Protein AF-A0A2D8J9V2-F1 (afdb_monomer_lite)

Radius of gyration: 9.83 Å; chains: 1; bounding box: 19×17×25 Å

Secondary structure (DSSP, 8-state):
-GGG-HHHHHTB-TTTTTT--TTT--TT---EEEEE-SS-TT-EEEEEGGG-

Structure (mmCIF, N/CA/C/O backbone):
data_AF-A0A2D8J9V2-F1
#
_entry.id   AF-A0A2D8J9V2-F1
#
loop_
_atom_site.group_PDB
_atom_site.id
_atom_site.type_symbol
_atom_site.label_atom_id
_atom_site.label_alt_id
_atom_site.label_comp_id
_atom_site.label_asym_id
_atom_site.label_entity_id
_atom_site.label_seq_id
_atom_site.pdbx_PDB_ins_code
_atom_site.Cartn_x
_atom_site.Cartn_y
_atom_site.Cartn_z
_atom_site.occupancy
_atom_site.B_iso_or_equiv
_atom_site.auth_seq_id
_atom_site.auth_comp_id
_atom_site.auth_asym_id
_atom_site.auth_atom_id
_atom_site.pdbx_PDB_model_num
ATOM 1 N N . MET A 1 1 ? 7.820 -5.476 -9.666 1.00 74.62 1 MET A N 1
ATOM 2 C CA . MET A 1 1 ? 6.508 -5.635 -9.014 1.00 74.62 1 MET A CA 1
ATOM 3 C C . MET A 1 1 ? 6.702 -5.539 -7.510 1.00 74.62 1 MET A C 1
ATOM 5 O O . MET A 1 1 ? 7.636 -6.159 -7.012 1.00 74.62 1 MET A 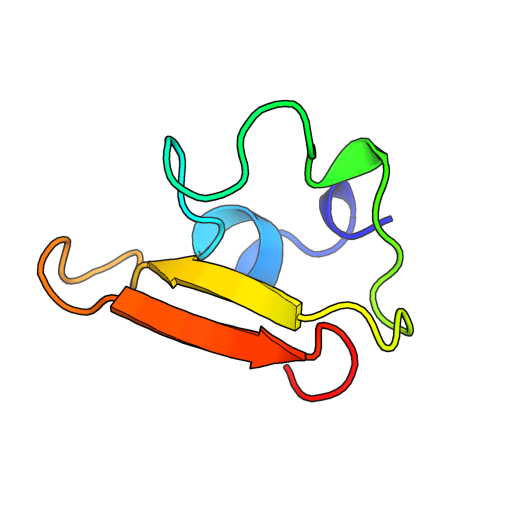O 1
ATOM 9 N N . LEU A 1 2 ? 5.841 -4.802 -6.816 1.00 78.75 2 LEU A N 1
ATOM 10 C CA . LEU A 1 2 ? 5.798 -4.635 -5.360 1.00 78.75 2 LEU A CA 1
ATOM 11 C C . LEU A 1 2 ? 5.616 -5.972 -4.637 1.00 78.75 2 LEU A C 1
ATOM 13 O O . LEU A 1 2 ? 6.219 -6.186 -3.595 1.00 78.75 2 LEU A O 1
ATOM 17 N N . ALA A 1 3 ? 4.911 -6.921 -5.258 1.00 76.62 3 ALA A N 1
ATOM 18 C CA . ALA A 1 3 ? 4.812 -8.307 -4.792 1.00 76.62 3 ALA A CA 1
ATOM 19 C C . ALA A 1 3 ? 6.172 -9.027 -4.622 1.00 76.62 3 ALA A C 1
ATOM 21 O O . ALA A 1 3 ? 6.249 -10.027 -3.916 1.00 76.62 3 ALA A O 1
ATOM 22 N N . LYS A 1 4 ? 7.257 -8.533 -5.242 1.00 80.31 4 LYS A N 1
ATOM 23 C CA . LYS A 1 4 ? 8.623 -9.060 -5.044 1.00 80.31 4 LYS A CA 1
ATOM 24 C C . LYS A 1 4 ? 9.353 -8.421 -3.853 1.00 80.31 4 LYS A C 1
ATOM 26 O O . LYS A 1 4 ? 10.421 -8.896 -3.483 1.00 80.31 4 LYS A O 1
ATOM 31 N N . ASN A 1 5 ? 8.772 -7.384 -3.249 1.00 83.00 5 ASN A N 1
ATOM 32 C CA . ASN A 1 5 ? 9.285 -6.686 -2.075 1.00 83.00 5 ASN A CA 1
ATOM 33 C C . ASN A 1 5 ? 8.359 -6.980 -0.881 1.00 83.00 5 ASN A C 1
ATOM 35 O O . ASN A 1 5 ? 7.416 -6.223 -0.645 1.00 83.00 5 ASN A O 1
ATOM 39 N N . PRO A 1 6 ? 8.609 -8.051 -0.104 1.00 82.94 6 PRO A N 1
ATOM 40 C CA . PRO A 1 6 ? 7.687 -8.507 0.941 1.00 82.94 6 PRO A CA 1
ATOM 41 C C . PRO A 1 6 ? 7.407 -7.454 2.021 1.00 82.94 6 PRO A C 1
ATOM 43 O O . PRO A 1 6 ? 6.309 -7.430 2.565 1.00 82.94 6 PRO A O 1
ATOM 46 N N . LYS A 1 7 ? 8.355 -6.544 2.293 1.00 84.00 7 LYS A N 1
ATOM 47 C CA . LYS A 1 7 ? 8.148 -5.417 3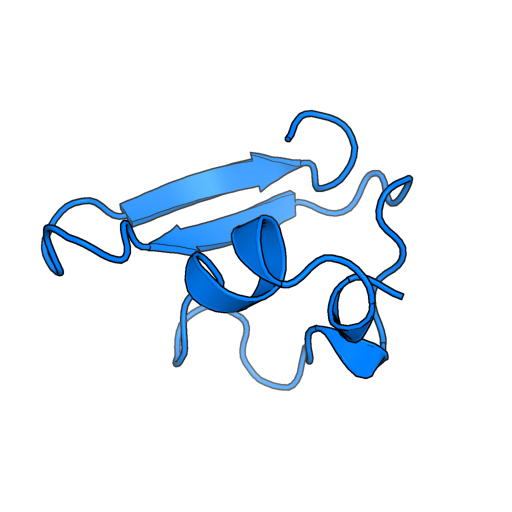.219 1.00 84.00 7 LYS A CA 1
ATOM 48 C C . LYS A 1 7 ? 7.050 -4.472 2.727 1.00 84.00 7 LYS A C 1
ATOM 50 O O . LYS A 1 7 ? 6.035 -4.327 3.388 1.00 84.00 7 LYS A O 1
ATOM 55 N N . LEU A 1 8 ? 7.211 -3.930 1.520 1.00 83.88 8 LEU A N 1
ATOM 56 C CA . LEU A 1 8 ? 6.247 -2.998 0.936 1.00 83.88 8 LEU A CA 1
ATOM 57 C C . LEU A 1 8 ? 4.894 -3.665 0.659 1.00 83.88 8 LEU A C 1
ATOM 59 O O . LEU A 1 8 ? 3.850 -3.054 0.850 1.00 83.88 8 LEU A O 1
ATOM 63 N N . ALA A 1 9 ? 4.891 -4.931 0.235 1.00 86.50 9 ALA A N 1
ATOM 64 C CA . ALA A 1 9 ? 3.647 -5.675 0.043 1.00 86.50 9 ALA A CA 1
ATOM 65 C C . ALA A 1 9 ? 2.865 -5.855 1.359 1.00 86.50 9 ALA A C 1
ATOM 67 O O . ALA A 1 9 ? 1.638 -5.855 1.330 1.00 86.50 9 ALA A O 1
ATOM 68 N N . SER A 1 10 ? 3.562 -5.972 2.497 1.00 87.62 10 SER A N 1
ATOM 69 C CA . SER A 1 10 ? 2.937 -6.076 3.826 1.00 87.62 10 SER A CA 1
ATOM 70 C C . SER A 1 10 ? 2.351 -4.752 4.315 1.00 87.62 10 SER A C 1
ATOM 72 O O . SER A 1 10 ? 1.447 -4.756 5.141 1.00 87.62 10 SER A O 1
ATOM 74 N N . GLU A 1 11 ? 2.848 -3.628 3.799 1.00 90.50 11 GLU A N 1
ATOM 75 C CA . GLU A 1 11 ? 2.354 -2.288 4.121 1.00 90.50 11 GLU A CA 1
ATOM 76 C C . GLU A 1 11 ? 1.255 -1.814 3.154 1.00 90.50 11 GLU A C 1
ATOM 78 O O . GLU A 1 11 ? 0.825 -0.663 3.208 1.00 90.50 11 GLU A O 1
ATOM 83 N N . TRP A 1 12 ? 0.803 -2.659 2.224 1.00 89.56 12 TRP A N 1
ATOM 84 C CA . TRP A 1 12 ? -0.212 -2.281 1.244 1.00 89.56 12 TRP A CA 1
ATOM 85 C C . TRP A 1 12 ? -1.594 -2.157 1.882 1.00 89.56 12 TRP A C 1
ATOM 87 O O . TRP A 1 12 ? -2.090 -3.099 2.500 1.00 89.56 12 TRP A O 1
ATOM 97 N N . HIS A 1 13 ? -2.272 -1.029 1.666 1.00 92.06 13 HIS A N 1
ATOM 98 C CA . HIS A 1 13 ? -3.622 -0.856 2.191 1.00 92.06 13 HIS A CA 1
ATOM 99 C C . HIS A 1 13 ? -4.630 -1.764 1.443 1.00 92.06 13 HIS A C 1
ATOM 101 O O . HIS A 1 13 ? -4.742 -1.663 0.216 1.00 92.06 13 HIS A O 1
ATOM 107 N N . PRO A 1 14 ? -5.428 -2.599 2.145 1.00 85.56 14 PRO A N 1
ATOM 108 C CA . PRO A 1 14 ? -6.276 -3.625 1.528 1.00 85.56 14 PRO A CA 1
ATOM 109 C C . PRO A 1 14 ? -7.503 -3.074 0.791 1.00 85.56 14 PRO A C 1
ATOM 111 O O . PRO A 1 14 ? -7.930 -3.664 -0.193 1.00 85.56 14 PRO A O 1
ATOM 114 N N . THR A 1 15 ? -8.085 -1.959 1.252 1.00 87.12 15 THR A N 1
ATOM 115 C CA . THR A 1 15 ? -9.335 -1.412 0.688 1.00 87.12 15 THR A CA 1
ATOM 116 C C . THR A 1 15 ? -9.176 -0.081 -0.049 1.00 87.12 15 THR A C 1
ATOM 118 O O . THR A 1 15 ? -9.843 0.137 -1.055 1.00 87.12 15 THR A O 1
ATOM 121 N N . LYS A 1 16 ? -8.285 0.817 0.394 1.00 89.12 16 LYS A N 1
ATOM 122 C CA . LYS A 1 16 ? -8.153 2.165 -0.190 1.00 89.12 16 LYS A CA 1
ATOM 123 C C . LYS A 1 16 ? -7.516 2.216 -1.576 1.00 89.12 16 LYS A C 1
ATOM 125 O O . LYS A 1 16 ? -7.690 3.201 -2.284 1.00 89.12 16 LYS A O 1
ATOM 130 N N . ASN A 1 17 ? -6.810 1.163 -1.975 1.00 88.88 17 ASN A N 1
ATOM 131 C CA . ASN A 1 17 ? -6.195 1.070 -3.297 1.00 88.88 17 ASN A CA 1
ATOM 132 C C . ASN A 1 17 ? -7.154 0.528 -4.379 1.00 88.88 17 ASN A C 1
ATOM 134 O O . ASN A 1 17 ? -6.775 0.478 -5.548 1.00 88.88 17 ASN A O 1
ATOM 138 N N . GLY A 1 18 ? -8.392 0.161 -4.021 1.00 87.06 18 GLY A N 1
ATOM 139 C CA . GLY A 1 18 ? -9.394 -0.340 -4.969 1.00 87.06 18 GLY A CA 1
ATOM 140 C C . GLY A 1 18 ? -8.913 -1.587 -5.718 1.00 87.06 18 GLY A C 1
ATOM 141 O O . GLY A 1 18 ? -8.442 -2.541 -5.104 1.00 87.06 18 GLY A O 1
ATOM 142 N N . ASP A 1 19 ? -8.993 -1.560 -7.049 1.00 86.44 19 ASP A N 1
ATOM 143 C CA . ASP A 1 19 ? -8.523 -2.637 -7.938 1.00 86.44 19 ASP A CA 1
ATOM 144 C C . ASP A 1 19 ? -6.998 -2.689 -8.118 1.00 86.44 19 ASP A C 1
ATOM 146 O O . ASP A 1 19 ? -6.460 -3.587 -8.777 1.00 86.44 19 ASP A O 1
ATOM 150 N N . LEU A 1 20 ? -6.271 -1.720 -7.561 1.00 87.69 20 LEU A N 1
ATOM 151 C CA . LEU A 1 20 ? -4.826 -1.677 -7.669 1.00 87.69 20 LEU A CA 1
ATOM 152 C C . LEU A 1 20 ? -4.214 -2.750 -6.764 1.00 87.69 20 LEU A C 1
ATOM 154 O O . LEU A 1 20 ? -4.373 -2.742 -5.542 1.00 87.69 20 LEU A O 1
ATOM 158 N N . LYS A 1 21 ? -3.471 -3.667 -7.381 1.00 84.88 21 LYS A N 1
ATOM 159 C CA . LYS A 1 21 ? -2.802 -4.765 -6.684 1.00 84.88 21 LYS A CA 1
ATOM 160 C C . LYS A 1 21 ? -1.289 -4.540 -6.604 1.00 84.88 21 LYS A C 1
ATOM 162 O O . LYS A 1 21 ? -0.709 -4.059 -7.580 1.00 84.88 21 LYS A O 1
ATOM 167 N N . PRO A 1 22 ? -0.610 -4.991 -5.532 1.00 85.19 22 PRO A N 1
ATOM 168 C CA . PRO A 1 22 ? 0.856 -4.937 -5.421 1.00 85.19 22 PRO A CA 1
ATOM 169 C C . PRO A 1 22 ? 1.586 -5.664 -6.563 1.00 85.19 22 PRO A C 1
ATOM 171 O O . PRO A 1 22 ? 2.738 -5.375 -6.883 1.00 85.19 22 PRO A O 1
ATOM 174 N N . GLU A 1 23 ? 0.938 -6.643 -7.189 1.00 86.19 23 GLU A N 1
ATOM 175 C CA . GLU A 1 23 ? 1.476 -7.347 -8.355 1.00 86.19 23 GLU A CA 1
ATOM 176 C C . GLU A 1 23 ? 1.532 -6.469 -9.610 1.00 86.19 23 GLU A C 1
ATOM 178 O O . GLU A 1 23 ? 2.422 -6.671 -10.424 1.00 86.19 23 GLU A O 1
ATOM 183 N N . ASN A 1 24 ? 0.659 -5.465 -9.734 1.00 85.62 24 ASN A N 1
ATOM 184 C CA . ASN A 1 24 ? 0.557 -4.595 -10.911 1.00 85.62 24 ASN A CA 1
ATOM 185 C C . ASN A 1 24 ? 1.406 -3.326 -10.798 1.00 85.62 24 ASN A C 1
ATOM 187 O O . ASN A 1 24 ? 1.552 -2.586 -11.769 1.00 85.62 24 ASN A O 1
ATOM 191 N N . VAL A 1 25 ? 1.970 -3.060 -9.620 1.00 85.81 25 VAL A N 1
ATOM 192 C CA . VAL A 1 25 ? 2.707 -1.828 -9.347 1.00 85.81 25 VAL A CA 1
ATOM 193 C C . VAL A 1 25 ? 4.190 -2.136 -9.194 1.00 85.81 25 VAL A C 1
ATOM 195 O O . VAL A 1 25 ? 4.597 -3.090 -8.533 1.00 85.81 25 VAL A O 1
ATOM 198 N N . THR A 1 26 ? 5.039 -1.353 -9.846 1.00 85.00 26 THR A N 1
ATOM 199 C CA . THR A 1 26 ? 6.496 -1.471 -9.751 1.00 85.00 26 THR A CA 1
ATOM 200 C C . THR A 1 26 ? 7.028 -0.566 -8.646 1.00 85.00 26 THR A C 1
ATOM 202 O O . THR A 1 26 ? 6.525 0.530 -8.448 1.00 85.00 26 THR A O 1
ATOM 205 N N . SER A 1 27 ? 8.083 -0.994 -7.946 1.00 78.38 27 SER A N 1
ATOM 206 C CA . SER A 1 27 ? 8.684 -0.232 -6.840 1.00 78.38 27 SER A CA 1
ATOM 207 C C . SER A 1 27 ? 9.248 1.136 -7.258 1.00 78.38 27 SER A C 1
ATOM 209 O O . SER A 1 27 ? 9.579 1.933 -6.403 1.00 78.38 27 SER A O 1
ATOM 211 N N . GLY A 1 28 ? 9.362 1.421 -8.561 1.00 80.94 28 GLY A N 1
ATOM 212 C CA . GLY A 1 28 ? 9.748 2.730 -9.102 1.00 80.94 28 GLY A CA 1
ATOM 213 C C . GLY A 1 28 ? 8.573 3.565 -9.618 1.00 80.94 28 GLY A C 1
ATOM 214 O O . GLY A 1 28 ? 8.796 4.573 -10.279 1.00 80.94 28 GLY A O 1
ATOM 215 N N . ALA A 1 29 ? 7.329 3.141 -9.384 1.00 84.94 29 ALA A N 1
ATOM 216 C CA . ALA A 1 29 ? 6.165 3.868 -9.864 1.00 84.94 29 ALA A CA 1
ATOM 217 C C . ALA A 1 29 ? 6.013 5.213 -9.134 1.00 84.94 29 ALA A C 1
ATOM 219 O O . ALA A 1 29 ? 6.116 5.307 -7.910 1.00 84.94 29 ALA A O 1
ATOM 220 N N . GLU A 1 30 ? 5.698 6.262 -9.891 1.00 86.19 30 GLU A N 1
ATOM 221 C CA . GLU A 1 30 ? 5.369 7.593 -9.356 1.00 86.19 30 GLU A CA 1
ATOM 222 C C . GLU A 1 30 ? 3.943 7.702 -8.822 1.00 86.19 30 GLU A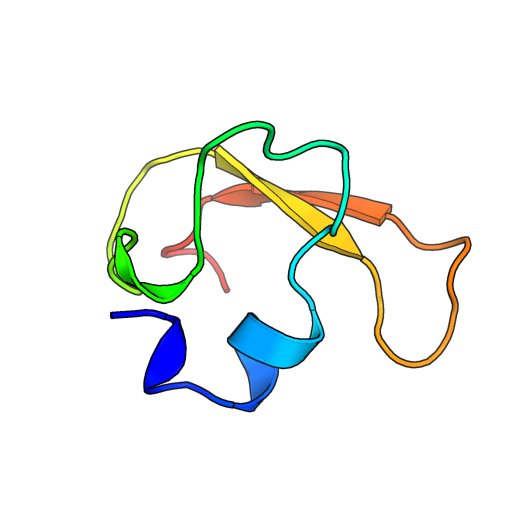 C 1
ATOM 224 O O . GLU A 1 30 ? 3.550 8.735 -8.274 1.00 86.19 30 GLU A O 1
ATOM 229 N N . GLN A 1 31 ? 3.179 6.620 -8.942 1.00 86.75 31 GLN A N 1
ATOM 230 C CA . GLN A 1 31 ? 1.820 6.538 -8.455 1.00 86.75 31 GLN A CA 1
ATOM 231 C C . GLN A 1 31 ? 1.783 6.636 -6.929 1.00 86.75 31 GLN A C 1
ATOM 233 O O . GLN A 1 31 ? 2.556 5.987 -6.219 1.00 86.75 31 GLN A O 1
ATOM 238 N N . LYS A 1 32 ? 0.859 7.458 -6.431 1.00 89.69 32 LYS A N 1
ATOM 239 C CA . LYS A 1 32 ? 0.510 7.498 -5.015 1.00 89.69 32 LYS A CA 1
ATOM 240 C C . LYS A 1 32 ? -0.456 6.373 -4.695 1.00 89.69 32 LYS A C 1
ATOM 242 O O . LYS A 1 32 ? -1.442 6.180 -5.404 1.00 89.69 32 LYS A O 1
ATOM 247 N N . VAL A 1 33 ? -0.148 5.651 -3.632 1.00 91.31 33 VAL A N 1
ATOM 248 C CA . VAL A 1 33 ? -0.962 4.554 -3.117 1.00 91.31 33 VAL A CA 1
ATOM 249 C C . VAL A 1 33 ? -1.111 4.728 -1.615 1.00 91.31 33 VAL A C 1
ATOM 251 O O . VAL A 1 33 ? -0.318 5.422 -0.965 1.00 91.31 33 VAL A O 1
ATOM 254 N N . TRP A 1 34 ? -2.146 4.104 -1.079 1.00 93.19 34 TRP A N 1
ATOM 255 C CA . TRP A 1 34 ? -2.378 4.044 0.348 1.00 93.19 34 TRP A CA 1
ATOM 256 C C . TRP A 1 34 ? -1.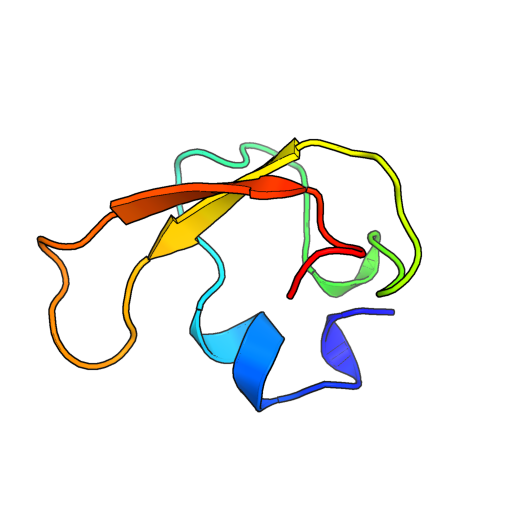557 2.920 0.958 1.00 93.19 34 TRP A C 1
ATOM 258 O O . TRP A 1 34 ? -1.577 1.776 0.492 1.00 93.19 34 TRP A O 1
ATOM 268 N N . TRP A 1 35 ? -0.865 3.269 2.028 1.00 90.94 35 TRP A N 1
ATOM 269 C CA . TRP A 1 35 ? -0.100 2.367 2.864 1.00 90.94 35 TRP A CA 1
ATOM 270 C C . TRP A 1 35 ? -0.796 2.234 4.209 1.00 90.94 35 TRP A C 1
ATOM 272 O O . TRP A 1 35 ? -1.454 3.168 4.672 1.00 90.94 35 TRP A O 1
ATOM 282 N N . GLN A 1 36 ? -0.638 1.078 4.829 1.00 91.50 36 GLN A N 1
ATOM 283 C CA . GLN A 1 36 ? -1.105 0.780 6.168 1.00 91.50 36 GLN A CA 1
ATOM 284 C C . GLN A 1 36 ? 0.030 0.084 6.912 1.00 91.50 36 GLN A C 1
ATOM 286 O O . GLN A 1 36 ? 0.624 -0.860 6.400 1.00 91.50 36 GLN A O 1
ATOM 291 N N . CYS A 1 37 ? 0.350 0.549 8.115 1.00 89.56 37 CYS A N 1
ATOM 292 C CA . CYS A 1 37 ? 1.373 -0.081 8.935 1.00 89.56 37 CYS A CA 1
ATOM 293 C C . CYS A 1 37 ? 0.962 -1.522 9.258 1.00 89.56 37 CYS A C 1
ATOM 295 O O . CYS A 1 37 ? -0.139 -1.763 9.756 1.00 89.56 37 CYS A O 1
ATOM 297 N N . SER A 1 38 ? 1.875 -2.468 9.034 1.00 82.56 38 SER A N 1
ATOM 298 C CA . SER A 1 38 ? 1.656 -3.878 9.364 1.00 82.56 38 SER A CA 1
ATOM 299 C C . SER A 1 38 ? 1.512 -4.127 10.870 1.00 82.56 38 SER A C 1
ATOM 301 O O . SER A 1 38 ? 0.900 -5.112 11.266 1.00 82.56 38 SER A O 1
ATOM 303 N N . GLU A 1 39 ? 2.073 -3.251 11.711 1.00 83.00 39 GLU A N 1
ATOM 304 C CA . GLU A 1 39 ? 2.041 -3.391 13.175 1.00 83.00 39 GLU A CA 1
ATOM 305 C C . GLU A 1 39 ? 0.848 -2.675 13.818 1.00 83.00 39 GLU A C 1
ATOM 307 O O . GLU A 1 39 ? 0.298 -3.144 14.812 1.00 83.00 39 GLU A O 1
ATOM 312 N N . PHE A 1 40 ? 0.420 -1.547 13.245 1.00 83.94 40 PHE A N 1
ATOM 313 C CA . PHE A 1 40 ? -0.688 -0.746 13.759 1.00 83.94 40 PHE A CA 1
ATOM 314 C C . PHE A 1 40 ? -1.686 -0.438 12.652 1.00 83.94 40 PHE A C 1
ATOM 316 O O . PHE A 1 40 ? -1.490 0.473 11.851 1.00 83.94 40 PHE A O 1
ATOM 323 N N . ALA A 1 41 ? -2.820 -1.139 12.679 1.00 75.69 41 ALA A N 1
ATOM 324 C CA . ALA A 1 41 ? -3.868 -0.993 11.675 1.00 75.69 41 ALA A CA 1
ATOM 325 C C . ALA A 1 41 ? -4.436 0.436 11.558 1.00 75.69 41 ALA A C 1
ATOM 327 O O . ALA A 1 41 ? -4.999 0.762 10.520 1.00 75.69 41 ALA A O 1
ATOM 328 N N . GLY A 1 42 ? -4.285 1.274 12.591 1.00 83.62 42 GLY A N 1
ATOM 329 C CA . GLY A 1 42 ? -4.723 2.674 12.585 1.00 83.62 42 GLY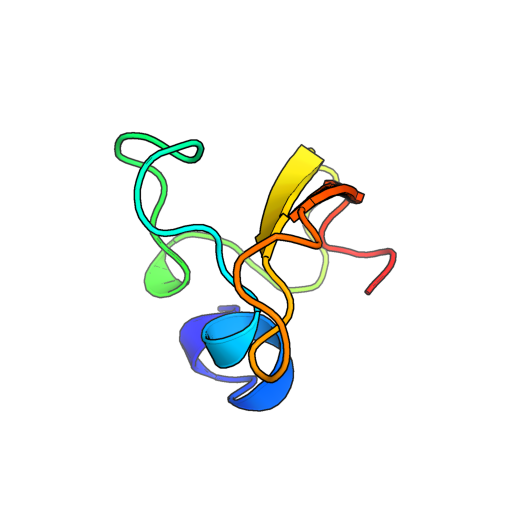 A CA 1
ATOM 330 C C . GLY A 1 42 ? -3.727 3.664 11.973 1.00 83.62 42 GLY A C 1
ATOM 331 O O . GLY A 1 42 ? -4.054 4.841 11.857 1.00 83.62 42 GLY A O 1
ATOM 332 N N . HIS A 1 43 ? -2.520 3.225 11.606 1.00 88.56 43 HIS A N 1
ATOM 333 C CA . HIS A 1 43 ? -1.547 4.086 10.944 1.00 88.56 43 HIS A CA 1
ATOM 334 C C . HIS A 1 43 ? -1.584 3.832 9.441 1.00 88.56 43 HIS A C 1
ATOM 336 O O . HIS A 1 43 ? -0.982 2.891 8.931 1.00 88.56 43 HIS A O 1
ATOM 342 N N . GLU A 1 44 ? -2.294 4.701 8.740 1.00 92.81 44 GLU A N 1
ATOM 343 C CA . GLU A 1 44 ? -2.419 4.703 7.289 1.00 92.81 44 GLU A CA 1
ATOM 344 C C . GLU A 1 44 ? -1.931 6.037 6.721 1.00 92.81 44 GLU A C 1
ATOM 346 O O . GLU A 1 44 ? -2.116 7.094 7.328 1.00 92.81 44 GLU A O 1
ATOM 351 N N . TRP A 1 45 ? -1.273 5.999 5.566 1.00 91.50 45 TRP A N 1
ATOM 352 C CA . TRP A 1 45 ? -0.773 7.204 4.907 1.00 91.50 45 TRP A CA 1
ATOM 353 C C . TRP A 1 45 ? -0.730 7.035 3.392 1.00 91.50 45 TRP A C 1
ATOM 355 O O . TRP A 1 45 ? -0.575 5.936 2.866 1.00 91.50 45 TRP A O 1
ATOM 365 N N . GLU A 1 46 ? -0.813 8.149 2.672 1.00 92.19 46 GLU A N 1
ATOM 366 C CA . GLU A 1 46 ? -0.635 8.179 1.223 1.00 92.19 46 GLU A CA 1
ATOM 367 C C . GLU A 1 46 ? 0.816 8.552 0.896 1.00 92.19 46 GLU A C 1
ATOM 369 O O . GLU A 1 46 ? 1.325 9.586 1.336 1.00 92.19 46 GLU A O 1
ATOM 374 N N . ALA A 1 47 ? 1.503 7.718 0.117 1.00 90.44 47 ALA A N 1
ATOM 375 C CA . ALA A 1 47 ? 2.846 8.026 -0.371 1.00 90.44 47 ALA A CA 1
ATOM 376 C C . ALA A 1 47 ? 3.068 7.453 -1.771 1.00 90.44 47 ALA A C 1
ATOM 378 O O . ALA A 1 47 ? 2.434 6.476 -2.175 1.00 90.44 47 ALA A O 1
ATOM 379 N N . LYS A 1 48 ? 3.989 8.071 -2.518 1.00 89.06 48 LYS A N 1
ATOM 380 C CA . LYS A 1 48 ? 4.427 7.549 -3.816 1.00 89.06 48 LYS A CA 1
ATOM 381 C C . LYS A 1 48 ? 5.203 6.251 -3.629 1.00 89.06 48 LYS A C 1
ATOM 383 O O . LYS A 1 48 ? 6.014 6.156 -2.709 1.00 89.06 48 LYS A O 1
ATOM 388 N N . VAL A 1 49 ? 5.007 5.308 -4.542 1.00 86.25 49 VAL A N 1
ATOM 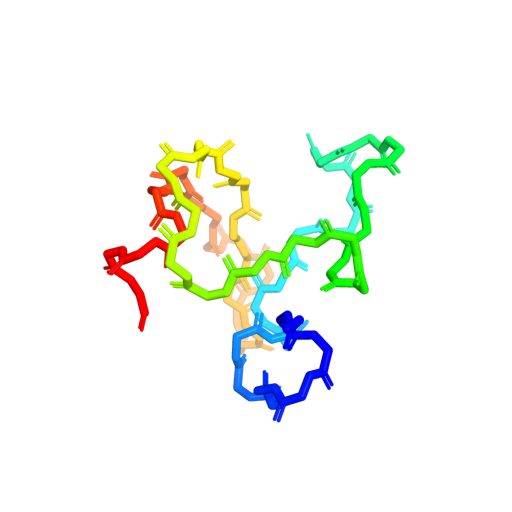389 C CA . VAL A 1 49 ? 5.635 3.983 -4.467 1.00 86.25 49 VAL A CA 1
ATOM 390 C C . VAL A 1 49 ? 7.157 4.041 -4.526 1.00 86.25 49 VAL A C 1
ATOM 392 O O . VAL A 1 49 ? 7.790 3.379 -3.719 1.00 86.25 49 VAL A O 1
ATOM 395 N N . TYR A 1 50 ? 7.752 4.878 -5.381 1.00 83.44 50 TYR A N 1
ATOM 396 C CA . TYR A 1 50 ? 9.218 5.027 -5.411 1.00 83.44 50 TYR A CA 1
ATOM 397 C C . TYR A 1 50 ? 9.825 5.676 -4.160 1.00 83.44 50 TYR A C 1
ATOM 399 O O . TYR A 1 50 ? 11.040 5.654 -3.987 1.00 83.44 50 TYR A O 1
ATOM 407 N N . SER A 1 51 ? 9.010 6.315 -3.316 1.00 79.50 51 SER A N 1
ATOM 408 C CA . SER A 1 51 ? 9.472 7.020 -2.114 1.00 79.50 51 SER A CA 1
ATOM 409 C C . SER A 1 51 ? 9.440 6.127 -0.863 1.00 79.50 51 SER A C 1
ATOM 411 O O . SER A 1 51 ? 9.478 6.640 0.266 1.00 79.50 51 SER A O 1
ATOM 413 N N . ARG A 1 52 ? 9.309 4.814 -1.054 1.00 74.75 52 ARG A N 1
ATOM 414 C CA . ARG A 1 52 ? 9.238 3.776 -0.027 1.00 74.75 52 ARG A CA 1
ATOM 415 C C . ARG A 1 52 ? 10.130 2.606 -0.426 1.00 74.75 52 ARG A C 1
ATOM 417 O O . ARG A 1 52 ? 10.836 2.107 0.473 1.00 74.75 52 ARG A O 1
#

Sequence (52 aa):
MLAKNPKLASEWHPTKNGDLKPENVTSGAEQKVWWQCSEFAGHEWEAKVYSR

Foldseek 3Di:
DQVVVVQQQLQADPPQQPPDHSVVDDLCAQDWGKTADNVDRPDIDIDGSVVD

pLDDT: mean 85.69, std 4.67, range [74.62, 93.19]